Protein AF-A0A3N7H0Z8-F1 (afdb_monomer_lite)

Secondary structure (DSSP, 8-state):
-HHHHHHHHHHHHHTTTT---------HHHHHHHHHTTHHHHHH--SPPPTTSHHHHHHHHHHHHTTSHHHHHHHHHHHHHHHTT-

Organism: Populus trichocarpa (NCBI:txid3694)

Foldseek 3Di:
DVVVVVVVVVVVVVVVVPPDPPDPEDDLVLLVVLCVQVCCCVPPVDDDDDPPRSNNVSVVVLVVQCPDVRNVVVSVVSVVVVVVVD

Radius of gyration: 22.43 Å; chains: 1; bounding box: 60×24×54 Å

Sequence (86 aa):
MEVQKIMTGVLLLLLLSWAVAVAADVDCTTLAGFLTACSTFITYGTPDPLPGSPCCDSMMSLNVIAESGNNRRSICQCLMGLIKH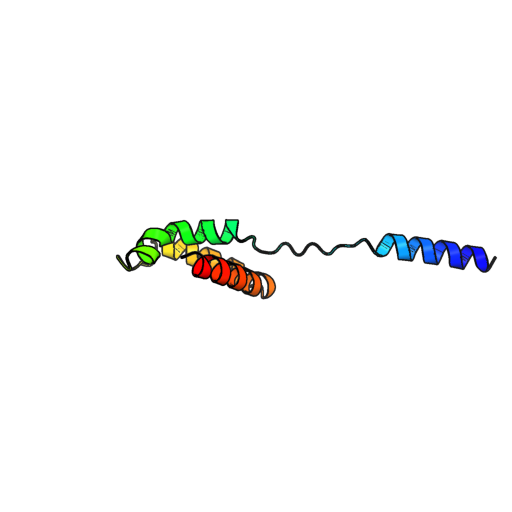L

InterPro domains:
  IPR000528 Plant non-specific lipid-transfer protein/Par allergen [PTHR33076] (10-81)
  IPR036312 Bifunctional inhibitor/plant lipid transfer protein/seed storage helical domain superfamily [G3DSA:1.10.110.10] (25-86)
  IPR036312 Bifunctional inhibitor/plant lipid transfer protein/seed storage helical domain superfamily [SSF47699] (26-84)

Structure (mmCIF, N/CA/C/O backbone):
data_AF-A0A3N7H0Z8-F1
#
_entry.id   AF-A0A3N7H0Z8-F1
#
loop_
_atom_site.group_PDB
_atom_site.id
_atom_site.type_symbol
_atom_site.label_atom_id
_atom_site.label_alt_id
_atom_site.label_comp_id
_atom_site.label_asym_id
_atom_site.label_entity_id
_atom_site.label_seq_id
_atom_site.pdbx_PDB_ins_code
_atom_site.Cartn_x
_atom_site.Cartn_y
_atom_site.Cartn_z
_atom_site.occupancy
_atom_site.B_iso_or_equiv
_atom_site.auth_seq_id
_atom_site.auth_comp_id
_atom_site.auth_asym_id
_atom_site.auth_atom_id
_atom_site.pdbx_PDB_model_num
ATOM 1 N N . MET A 1 1 ? 43.882 -11.917 -39.338 1.00 52.94 1 MET A N 1
ATOM 2 C CA . MET A 1 1 ? 43.888 -11.065 -38.124 1.00 52.94 1 MET A CA 1
ATOM 3 C C . MET A 1 1 ? 42.562 -10.334 -37.915 1.00 52.94 1 MET A C 1
ATOM 5 O O . MET A 1 1 ? 42.117 -10.245 -36.781 1.00 52.94 1 MET A O 1
ATOM 9 N N . GLU A 1 2 ? 41.901 -9.883 -38.985 1.00 60.56 2 GLU A N 1
ATOM 10 C CA . GLU A 1 2 ? 40.611 -9.166 -38.927 1.00 60.56 2 GLU A CA 1
ATOM 11 C C . GLU A 1 2 ? 39.447 -10.022 -38.390 1.00 60.56 2 GLU A C 1
ATOM 13 O O . GLU A 1 2 ? 38.705 -9.590 -37.515 1.00 60.56 2 GLU A O 1
ATOM 18 N N . VAL A 1 3 ? 39.343 -11.283 -38.829 1.00 64.62 3 VAL A N 1
ATOM 19 C CA . VAL A 1 3 ? 38.251 -12.199 -38.432 1.00 64.62 3 VAL A CA 1
ATOM 20 C C . VAL A 1 3 ? 38.286 -12.545 -36.936 1.00 64.62 3 VAL A C 1
ATOM 22 O O . VAL A 1 3 ? 37.237 -12.678 -36.310 1.00 64.62 3 VAL A O 1
ATOM 25 N N . GLN A 1 4 ? 39.480 -12.622 -36.330 1.00 63.19 4 GLN A N 1
ATOM 26 C CA . GLN A 1 4 ? 39.597 -12.859 -34.887 1.00 63.19 4 GLN A CA 1
ATOM 27 C C . GLN A 1 4 ? 39.064 -11.683 -34.071 1.00 63.19 4 GLN A C 1
ATOM 29 O O . GLN A 1 4 ? 38.356 -11.922 -33.104 1.00 63.19 4 GLN A O 1
ATOM 34 N N . LYS A 1 5 ? 39.335 -10.434 -34.475 1.00 65.44 5 LYS A N 1
ATOM 35 C CA . LYS A 1 5 ? 38.826 -9.239 -33.779 1.00 65.44 5 LYS A CA 1
ATOM 36 C C . LYS A 1 5 ? 37.296 -9.175 -33.798 1.00 65.44 5 LYS A C 1
ATOM 38 O O . LYS A 1 5 ? 36.688 -8.821 -32.792 1.00 65.44 5 LYS A O 1
ATOM 43 N N . ILE A 1 6 ? 36.685 -9.560 -34.922 1.00 73.62 6 ILE A N 1
ATOM 44 C CA . ILE A 1 6 ? 35.224 -9.586 -35.085 1.00 73.62 6 ILE A CA 1
ATOM 45 C C . ILE A 1 6 ? 34.603 -10.646 -34.168 1.00 73.62 6 ILE A C 1
ATOM 47 O O . ILE A 1 6 ? 33.642 -10.359 -33.460 1.00 73.62 6 ILE A O 1
ATOM 51 N N . MET A 1 7 ? 35.185 -11.847 -34.122 1.00 72.44 7 MET A N 1
ATOM 52 C CA . MET A 1 7 ? 34.680 -12.949 -33.300 1.00 72.44 7 MET A CA 1
ATOM 53 C C . MET A 1 7 ? 34.717 -12.629 -31.799 1.00 72.44 7 MET A C 1
ATOM 55 O O . MET A 1 7 ? 33.747 -12.906 -31.095 1.00 72.44 7 MET A O 1
ATOM 59 N N . THR A 1 8 ? 35.782 -11.984 -31.308 1.00 77.38 8 THR A N 1
ATOM 60 C CA . THR A 1 8 ? 35.855 -11.552 -29.902 1.00 77.38 8 THR A CA 1
ATOM 61 C C . THR A 1 8 ? 34.834 -10.459 -29.586 1.00 77.38 8 THR A C 1
ATOM 63 O O . THR A 1 8 ? 34.247 -10.468 -28.507 1.00 77.38 8 THR A O 1
ATOM 66 N N . GLY A 1 9 ? 34.588 -9.538 -30.526 1.00 78.62 9 GLY A N 1
ATOM 67 C CA . GLY A 1 9 ? 33.590 -8.476 -30.371 1.00 78.62 9 GLY A CA 1
ATOM 68 C C . GLY A 1 9 ? 32.156 -9.005 -30.310 1.00 78.62 9 GLY A C 1
ATOM 69 O O . GLY A 1 9 ? 31.385 -8.596 -29.444 1.00 78.62 9 GLY A O 1
ATOM 70 N N . VAL A 1 10 ? 31.811 -9.964 -31.177 1.00 79.81 10 VAL A N 1
ATOM 71 C CA . VAL A 1 10 ? 30.489 -10.616 -31.186 1.00 79.81 10 VAL A CA 1
ATOM 72 C C . VAL A 1 10 ? 30.26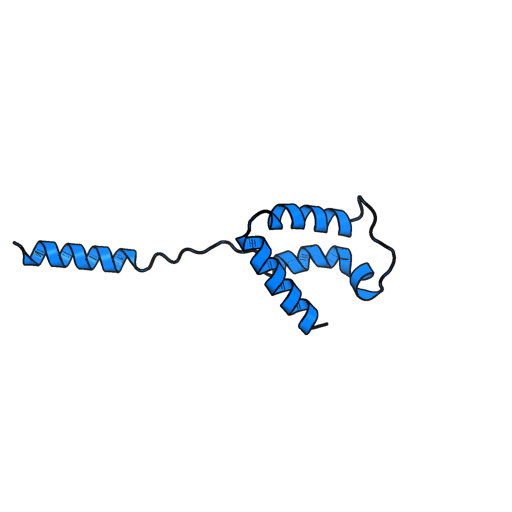3 -11.422 -29.906 1.00 79.81 10 VAL A C 1
ATOM 74 O O . VAL A 1 10 ? 29.182 -11.352 -29.324 1.00 79.81 10 VAL A O 1
ATOM 77 N N . LEU A 1 11 ? 31.289 -12.130 -29.422 1.00 77.38 11 LEU A N 1
ATOM 78 C CA . LEU A 1 11 ? 31.210 -12.872 -28.165 1.00 77.38 11 LEU A CA 1
ATOM 79 C C . LEU A 1 11 ? 30.990 -11.937 -26.965 1.00 77.38 11 LEU A C 1
ATOM 81 O O . LEU A 1 11 ? 30.152 -12.232 -26.119 1.00 77.38 11 LEU A O 1
ATOM 85 N N . LEU A 1 12 ? 31.668 -10.783 -26.915 1.00 75.62 12 LEU A N 1
ATOM 86 C CA . LEU A 1 12 ? 31.435 -9.781 -25.868 1.00 75.62 12 LEU A CA 1
ATOM 87 C C . LEU A 1 12 ? 30.016 -9.196 -25.919 1.00 75.62 12 LEU A C 1
ATOM 89 O O . LEU A 1 12 ? 29.392 -9.029 -24.876 1.00 75.62 12 LEU A O 1
ATOM 93 N N . LEU A 1 13 ? 29.494 -8.905 -27.114 1.00 74.19 13 LEU A N 1
ATOM 94 C CA . LEU A 1 13 ? 28.139 -8.366 -27.298 1.00 74.19 13 LEU A CA 1
ATOM 95 C C . LEU A 1 13 ? 27.052 -9.356 -26.855 1.00 74.19 13 LEU A C 1
ATOM 97 O O . LEU A 1 13 ? 26.079 -8.949 -26.216 1.00 74.19 13 LEU A O 1
ATOM 101 N N . LEU A 1 14 ? 27.239 -10.649 -27.136 1.00 74.56 14 LEU A N 1
ATOM 102 C CA . LEU A 1 14 ? 26.358 -11.730 -26.673 1.00 74.56 14 LEU A CA 1
ATOM 103 C C . LEU A 1 14 ? 26.413 -11.908 -25.146 1.00 74.56 14 LEU A C 1
ATOM 105 O O . LEU A 1 14 ? 25.395 -12.165 -24.509 1.00 74.56 14 LEU A O 1
ATOM 109 N N . LEU A 1 15 ? 27.586 -11.708 -24.541 1.00 71.62 15 LEU A N 1
ATOM 110 C CA . LEU A 1 15 ? 27.774 -11.730 -23.087 1.00 71.62 15 LEU A CA 1
ATOM 111 C C . LEU A 1 15 ? 27.265 -10.465 -22.380 1.00 71.62 15 LEU A C 1
ATOM 113 O O . LEU A 1 15 ? 27.258 -10.426 -21.159 1.00 71.62 15 LEU A O 1
ATOM 117 N N . LEU A 1 16 ? 26.860 -9.417 -23.093 1.00 68.81 16 LEU A N 1
ATOM 118 C CA . LEU A 1 16 ? 26.278 -8.204 -22.499 1.00 68.81 16 LEU A CA 1
ATOM 119 C C . LEU A 1 16 ? 24.747 -8.173 -22.632 1.00 68.81 16 LEU A C 1
ATOM 121 O O . LEU A 1 16 ? 24.090 -7.373 -21.971 1.00 68.81 16 LEU A O 1
ATOM 125 N N . SER A 1 17 ? 24.159 -9.064 -23.439 1.00 66.81 17 SER A N 1
ATOM 126 C CA . SER A 1 17 ? 22.721 -9.058 -23.757 1.00 66.81 17 SER A CA 1
ATOM 127 C C . SER A 1 17 ? 21.832 -9.638 -22.650 1.00 66.81 17 SER A C 1
ATOM 129 O O . SER A 1 17 ? 20.630 -9.398 -22.636 1.00 66.81 17 SER A O 1
ATOM 131 N N . TRP A 1 18 ? 22.407 -10.387 -21.710 1.00 59.06 18 TRP A N 1
ATOM 132 C CA . TRP A 1 18 ? 21.713 -10.973 -20.555 1.00 59.06 18 TRP A CA 1
ATOM 133 C C . TRP A 1 18 ? 21.592 -10.044 -19.337 1.00 59.06 18 TRP A C 1
ATOM 135 O O . TRP A 1 18 ? 21.119 -10.483 -18.290 1.00 59.06 18 TRP A O 1
ATOM 145 N N . ALA A 1 19 ? 22.023 -8.781 -19.440 1.00 57.09 19 ALA A N 1
ATOM 146 C CA . ALA A 1 19 ? 21.891 -7.813 -18.357 1.00 57.09 19 ALA A CA 1
ATOM 147 C C . ALA A 1 19 ? 20.414 -7.417 -18.185 1.00 57.09 19 ALA A C 1
ATOM 149 O O . ALA A 1 19 ? 19.958 -6.377 -18.656 1.00 57.09 19 ALA A O 1
ATOM 150 N N . VAL A 1 20 ? 19.648 -8.283 -17.524 1.00 59.38 20 VAL A N 1
ATOM 151 C CA . VAL A 1 20 ? 18.292 -7.980 -17.082 1.00 59.38 20 VAL A CA 1
ATOM 152 C C . VAL A 1 20 ? 18.424 -6.981 -15.940 1.00 59.38 20 VAL A C 1
ATOM 154 O O . VAL A 1 20 ? 18.846 -7.329 -14.837 1.00 59.38 20 VAL A O 1
ATOM 157 N N . ALA A 1 21 ? 18.092 -5.721 -16.209 1.00 53.78 21 ALA A N 1
ATOM 158 C CA . ALA A 1 21 ? 17.910 -4.732 -15.162 1.00 53.78 21 ALA A CA 1
ATOM 159 C C . ALA A 1 21 ? 16.688 -5.146 -14.332 1.00 53.78 21 ALA A C 1
ATOM 161 O O . ALA A 1 21 ? 15.546 -4.889 -14.713 1.00 53.78 21 ALA A O 1
ATOM 162 N N . VAL A 1 22 ? 16.923 -5.832 -13.213 1.00 52.12 22 VAL A N 1
ATOM 163 C CA . VAL A 1 22 ? 15.882 -6.085 -12.218 1.00 52.12 22 VAL A CA 1
ATOM 164 C C . VAL A 1 22 ? 15.643 -4.761 -11.504 1.00 52.12 22 VAL A C 1
ATOM 166 O O . VAL A 1 22 ? 16.377 -4.390 -10.590 1.00 52.12 22 VAL A O 1
ATOM 169 N N . ALA A 1 23 ? 14.647 -4.005 -11.961 1.00 55.69 23 ALA A N 1
ATOM 170 C CA . ALA A 1 23 ? 14.097 -2.935 -11.149 1.00 55.69 23 ALA A CA 1
ATOM 171 C C . ALA A 1 23 ? 13.482 -3.597 -9.909 1.00 55.69 23 ALA A C 1
ATOM 173 O O . ALA A 1 23 ? 12.567 -4.410 -10.036 1.00 55.69 23 ALA A O 1
ATOM 174 N N . ALA A 1 24 ? 14.033 -3.304 -8.730 1.00 56.03 24 ALA A N 1
ATOM 175 C CA . ALA A 1 24 ? 13.435 -3.684 -7.457 1.00 56.03 24 ALA A CA 1
ATOM 176 C C . ALA A 1 24 ? 12.175 -2.837 -7.273 1.00 56.03 24 ALA A C 1
ATOM 178 O O . ALA A 1 24 ? 12.210 -1.742 -6.717 1.00 56.03 24 ALA A O 1
ATOM 179 N N . ASP A 1 25 ? 11.097 -3.312 -7.872 1.00 64.19 25 ASP A N 1
ATOM 180 C CA . ASP A 1 25 ? 9.796 -2.695 -7.793 1.00 64.19 25 ASP A CA 1
ATOM 181 C C . ASP A 1 25 ? 9.080 -3.145 -6.503 1.00 64.19 25 ASP A C 1
ATOM 183 O O . ASP A 1 25 ? 9.396 -4.194 -5.934 1.00 64.19 25 ASP A O 1
ATOM 187 N N . VAL A 1 26 ? 8.151 -2.332 -6.002 1.00 76.31 26 VAL A N 1
ATOM 188 C CA . VAL A 1 26 ? 7.348 -2.676 -4.827 1.00 76.31 26 VAL A CA 1
ATOM 189 C C . VAL A 1 26 ? 6.399 -3.802 -5.211 1.00 76.31 26 VAL A C 1
ATOM 191 O O . VAL A 1 26 ? 5.430 -3.596 -5.940 1.00 76.31 26 VAL A O 1
ATOM 194 N N . ASP A 1 27 ? 6.646 -4.994 -4.674 1.00 83.81 27 ASP A N 1
ATOM 195 C CA . ASP A 1 27 ? 5.736 -6.117 -4.866 1.00 83.81 27 ASP A CA 1
ATOM 196 C C . ASP A 1 27 ? 4.394 -5.876 -4.148 1.00 83.81 27 ASP A C 1
ATOM 198 O O . ASP A 1 27 ? 4.335 -5.317 -3.045 1.00 83.81 27 ASP A O 1
ATOM 202 N N . CYS A 1 28 ? 3.295 -6.327 -4.757 1.00 87.50 28 CYS A N 1
ATOM 203 C CA . CYS A 1 28 ? 1.944 -6.111 -4.242 1.00 87.50 28 CYS A CA 1
ATOM 204 C C . CYS A 1 28 ? 1.709 -6.723 -2.851 1.00 87.50 28 CYS A C 1
ATOM 206 O O . CYS A 1 28 ? 0.836 -6.247 -2.124 1.00 87.50 28 CYS A O 1
ATOM 208 N N . THR A 1 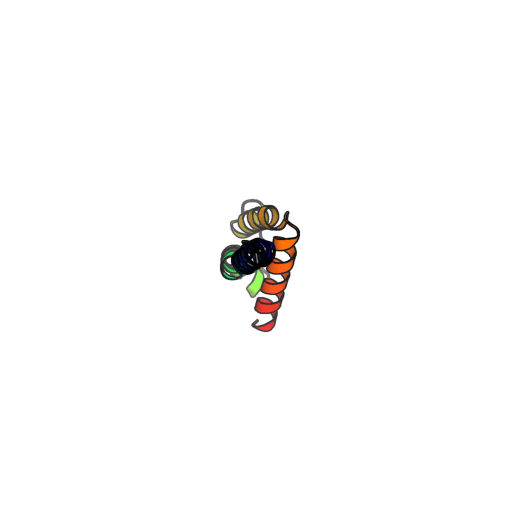29 ? 2.493 -7.727 -2.444 1.00 86.94 29 THR A N 1
ATOM 209 C CA . THR A 1 29 ? 2.473 -8.268 -1.074 1.00 86.94 29 THR A CA 1
ATOM 210 C C . THR A 1 29 ? 2.908 -7.231 -0.040 1.00 86.94 29 THR A C 1
ATOM 212 O O . THR A 1 29 ? 2.304 -7.132 1.027 1.00 86.94 29 THR A O 1
ATOM 215 N N . THR A 1 30 ? 3.897 -6.401 -0.379 1.00 88.56 30 THR A N 1
ATOM 216 C CA . THR A 1 30 ? 4.372 -5.313 0.482 1.00 88.56 30 THR A CA 1
ATOM 217 C C . THR A 1 30 ? 3.280 -4.261 0.645 1.00 88.56 30 THR A C 1
ATOM 219 O O . THR A 1 30 ? 2.960 -3.872 1.767 1.00 88.56 30 THR A O 1
ATOM 222 N N . LEU A 1 31 ? 2.636 -3.858 -0.458 1.00 91.12 31 LEU A N 1
ATOM 223 C CA . LEU A 1 31 ? 1.493 -2.943 -0.415 1.00 91.12 31 LEU A CA 1
ATOM 224 C C . LEU A 1 31 ? 0.333 -3.507 0.421 1.00 91.12 31 LEU A C 1
ATOM 226 O O . LEU A 1 31 ? -0.240 -2.789 1.238 1.00 91.12 31 LEU A O 1
ATOM 230 N N . ALA A 1 32 ? -0.008 -4.785 0.238 1.00 89.56 32 ALA A N 1
ATOM 231 C CA . ALA A 1 32 ? -1.062 -5.439 1.008 1.00 89.56 32 ALA A CA 1
ATOM 232 C C . ALA A 1 32 ? -0.747 -5.432 2.514 1.00 89.56 32 ALA A C 1
ATOM 234 O O . ALA A 1 32 ? -1.637 -5.169 3.325 1.00 89.56 32 ALA A O 1
ATOM 235 N N . GLY A 1 33 ? 0.522 -5.626 2.886 1.00 90.38 33 GLY A N 1
ATOM 236 C CA . GLY A 1 33 ? 0.992 -5.487 4.265 1.00 90.38 33 GLY A CA 1
ATOM 237 C C . GLY A 1 33 ? 0.665 -4.114 4.860 1.00 90.38 33 GLY A C 1
ATOM 238 O O . GLY A 1 33 ? 0.077 -4.044 5.938 1.00 90.38 33 GLY A O 1
ATOM 239 N N . PHE A 1 34 ? 0.940 -3.030 4.127 1.00 92.75 34 PHE A N 1
ATOM 240 C CA . PHE A 1 34 ? 0.587 -1.671 4.562 1.00 92.75 34 PHE A CA 1
ATOM 241 C C . PHE A 1 34 ? -0.928 -1.465 4.695 1.00 92.75 34 PHE A C 1
ATOM 243 O O . PHE A 1 34 ? -1.394 -0.884 5.674 1.00 92.75 34 PHE A O 1
ATOM 250 N N . LEU A 1 35 ? -1.713 -1.976 3.743 1.00 92.94 35 LEU A N 1
ATOM 251 C CA . LEU A 1 35 ? -3.172 -1.823 3.744 1.00 92.94 35 LEU A CA 1
ATOM 252 C C . LEU A 1 35 ? -3.870 -2.658 4.824 1.00 92.94 35 LEU A C 1
ATOM 254 O O . LEU A 1 35 ? -4.976 -2.313 5.242 1.00 92.94 35 LEU A O 1
ATOM 258 N N . THR A 1 36 ? -3.232 -3.721 5.320 1.00 93.44 36 THR A N 1
ATOM 259 C CA . THR A 1 36 ? -3.799 -4.593 6.363 1.00 93.44 36 THR A CA 1
ATOM 260 C C . THR A 1 36 ? -4.123 -3.801 7.634 1.00 93.44 36 THR A C 1
ATOM 262 O O . THR A 1 36 ? -5.176 -4.012 8.242 1.00 93.44 36 THR A O 1
ATOM 265 N N . ALA A 1 37 ? -3.284 -2.819 7.983 1.00 95.12 37 ALA A N 1
ATOM 266 C CA . ALA A 1 37 ? -3.503 -1.921 9.118 1.00 95.12 37 ALA A CA 1
ATOM 267 C C . ALA A 1 37 ? -4.747 -1.023 8.962 1.00 95.12 37 ALA A C 1
ATOM 269 O O . ALA A 1 37 ? -5.272 -0.522 9.954 1.00 95.12 37 ALA A O 1
ATOM 270 N N . CYS A 1 38 ? -5.234 -0.838 7.734 1.00 95.12 38 CYS A N 1
ATOM 271 C CA . CYS A 1 38 ? -6.399 -0.024 7.398 1.00 95.12 38 CYS A CA 1
ATOM 272 C C . CYS A 1 38 ? -7.661 -0.855 7.113 1.00 95.12 38 CYS A C 1
ATOM 274 O O . CYS A 1 38 ? -8.710 -0.279 6.833 1.00 95.12 38 CYS A O 1
ATOM 276 N N . SER A 1 39 ? -7.583 -2.190 7.175 1.00 93.50 39 SER A N 1
ATOM 277 C CA . SER A 1 39 ? -8.649 -3.109 6.742 1.00 93.50 39 SER A CA 1
ATOM 278 C C . SER A 1 39 ? -10.018 -2.809 7.357 1.00 93.50 39 SER A C 1
ATOM 280 O O . SER A 1 39 ? -11.011 -2.795 6.633 1.00 93.50 39 SER A O 1
ATOM 282 N N . THR A 1 40 ? -10.086 -2.498 8.655 1.00 93.50 40 THR A N 1
ATOM 283 C CA . THR A 1 40 ? -11.337 -2.124 9.335 1.00 93.50 40 THR A CA 1
ATOM 284 C C . THR A 1 40 ? -11.972 -0.884 8.710 1.00 93.50 40 THR A C 1
ATOM 286 O O . THR A 1 40 ? -13.146 -0.910 8.355 1.00 93.50 40 THR A O 1
ATOM 289 N N . PHE A 1 41 ? -11.191 0.181 8.516 1.00 94.56 41 PHE A N 1
ATOM 290 C CA . PHE A 1 41 ? -11.682 1.411 7.901 1.00 94.56 41 PHE A CA 1
ATOM 291 C C . PHE A 1 41 ? -12.073 1.193 6.435 1.00 94.56 41 PHE A C 1
ATOM 293 O O . PHE A 1 41 ? -13.129 1.640 6.009 1.00 94.56 41 PHE A O 1
ATOM 300 N N . ILE A 1 42 ? -11.272 0.445 5.675 1.00 92.25 42 ILE A N 1
ATOM 301 C CA . ILE A 1 42 ? -11.568 0.125 4.271 1.00 92.25 42 ILE A CA 1
ATOM 302 C C . ILE A 1 42 ? -12.868 -0.684 4.148 1.00 92.25 42 ILE A C 1
ATOM 304 O O . ILE A 1 42 ? -13.665 -0.432 3.251 1.00 92.25 42 ILE A O 1
ATOM 308 N N . THR A 1 43 ? -13.086 -1.647 5.046 1.00 92.19 43 THR A N 1
ATOM 309 C CA . THR A 1 43 ? -14.228 -2.573 4.977 1.00 92.19 43 THR A CA 1
ATOM 310 C C . THR A 1 43 ? -15.515 -1.938 5.491 1.00 92.19 43 THR A C 1
ATOM 312 O O . THR A 1 43 ? -16.574 -2.110 4.895 1.00 92.19 43 THR A O 1
ATOM 315 N N . TYR A 1 44 ? -15.442 -1.223 6.614 1.00 93.56 44 TYR A N 1
ATOM 316 C CA . TYR A 1 44 ? -16.621 -0.743 7.340 1.00 93.56 44 TYR A CA 1
ATOM 317 C C . TYR A 1 44 ? -16.803 0.778 7.273 1.00 93.56 44 TYR A C 1
ATOM 319 O O . TYR A 1 44 ? -17.795 1.299 7.779 1.00 93.56 44 TYR A O 1
ATOM 327 N N . GLY A 1 45 ? -15.845 1.510 6.701 1.00 92.50 45 GLY A N 1
ATOM 328 C CA . GLY A 1 45 ? -15.855 2.972 6.605 1.00 92.50 45 GLY A CA 1
ATOM 329 C C . GLY A 1 45 ? -15.631 3.705 7.930 1.00 92.50 45 GLY A C 1
ATOM 330 O O . GLY A 1 45 ? -15.608 4.928 7.940 1.00 92.50 45 GLY A O 1
ATOM 331 N N . THR A 1 46 ? -15.497 2.991 9.053 1.00 92.69 46 THR A N 1
ATOM 332 C CA . THR A 1 46 ? -15.364 3.572 10.397 1.00 92.69 46 THR A CA 1
ATOM 333 C C . THR A 1 46 ? -14.558 2.657 11.332 1.00 92.69 46 THR A C 1
ATOM 335 O O . THR A 1 46 ? -14.489 1.446 11.095 1.00 92.69 46 THR A O 1
ATOM 338 N N . PRO A 1 47 ? -13.975 3.198 12.420 1.00 92.56 47 PRO A N 1
ATOM 339 C CA . PRO A 1 47 ? -13.772 4.627 12.682 1.00 92.56 47 PRO A CA 1
ATOM 340 C C . PRO A 1 47 ? -12.732 5.231 11.727 1.00 92.56 47 PRO A C 1
ATOM 342 O O . PRO A 1 47 ? -11.891 4.509 11.191 1.00 92.56 47 PRO A O 1
ATOM 345 N N . ASP A 1 48 ? -12.782 6.549 11.533 1.00 94.00 48 ASP A N 1
ATOM 346 C CA . ASP A 1 48 ? -11.767 7.251 10.747 1.00 94.00 48 ASP A CA 1
ATOM 347 C C . ASP A 1 48 ? -10.375 7.083 11.384 1.00 94.00 48 ASP A C 1
ATOM 349 O O . ASP A 1 48 ? -10.221 7.277 12.598 1.00 94.00 48 ASP A O 1
ATOM 353 N N . PRO A 1 49 ? -9.343 6.732 10.599 1.00 93.69 49 PRO A N 1
ATOM 354 C CA . PRO A 1 49 ? -7.985 6.648 11.104 1.00 93.69 49 PRO A CA 1
ATOM 355 C C . PRO A 1 49 ? -7.470 8.050 11.453 1.00 93.69 49 PRO A C 1
ATOM 357 O O . PRO A 1 49 ? -7.529 8.982 10.652 1.00 93.69 49 PRO A O 1
ATOM 360 N N . LEU A 1 50 ? -6.948 8.191 12.670 1.00 95.81 50 LEU A N 1
ATOM 361 C CA . LEU A 1 50 ? -6.356 9.429 13.178 1.00 95.81 50 LEU A CA 1
ATOM 362 C C . LEU A 1 50 ? -4.820 9.377 13.085 1.00 95.81 50 LEU A C 1
ATOM 364 O O . LEU A 1 50 ? -4.249 8.280 13.051 1.00 95.81 50 LEU A O 1
ATOM 368 N N . PRO A 1 51 ? -4.124 10.530 13.088 1.00 94.88 51 PRO A N 1
ATOM 369 C CA . PRO A 1 51 ? -2.664 10.567 13.184 1.00 94.88 51 PRO A CA 1
ATOM 370 C C . PRO A 1 51 ? -2.148 9.764 14.389 1.00 94.88 51 PRO A C 1
ATOM 372 O O . PRO A 1 51 ? -2.697 9.877 15.485 1.00 94.88 51 PRO A O 1
ATOM 375 N N . GLY A 1 52 ? -1.110 8.946 14.184 1.00 92.56 52 GLY A N 1
ATOM 376 C CA . GLY A 1 52 ? -0.578 8.022 15.196 1.00 92.56 52 GLY A CA 1
ATOM 377 C C . GLY A 1 52 ? -1.350 6.704 15.332 1.00 92.56 52 GLY A C 1
ATOM 378 O O . GLY A 1 52 ? -1.015 5.875 16.176 1.00 92.56 52 GLY A O 1
ATOM 379 N N . SER A 1 53 ? -2.405 6.492 14.536 1.00 95.12 53 SER A N 1
ATOM 380 C CA . SER A 1 53 ? -3.019 5.171 14.401 1.00 95.12 5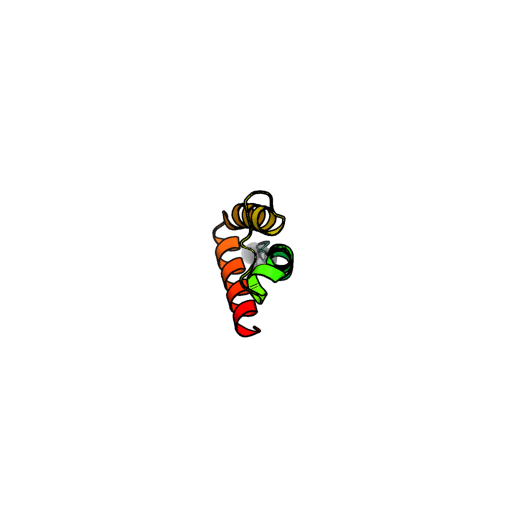3 SER A CA 1
ATOM 381 C C . SER A 1 53 ? -2.165 4.263 13.505 1.00 95.12 53 SER A C 1
ATOM 383 O O . SER A 1 53 ? -1.538 4.751 12.560 1.00 95.12 53 SER A O 1
ATOM 385 N N . PRO A 1 54 ? -2.217 2.931 13.699 1.00 95.62 54 PRO A N 1
ATOM 386 C CA . PRO A 1 54 ? -1.463 1.991 12.869 1.00 95.62 54 PRO A CA 1
ATOM 387 C C . PRO A 1 54 ? -1.722 2.142 11.363 1.00 95.62 54 PRO A C 1
ATOM 389 O O . PRO A 1 54 ? -0.801 1.983 10.563 1.00 95.62 54 PRO A O 1
ATOM 392 N N . CYS A 1 55 ? -2.957 2.475 10.968 1.00 95.88 55 CYS A N 1
ATOM 393 C CA . CYS A 1 55 ? -3.299 2.732 9.569 1.00 95.88 55 CYS A CA 1
ATOM 394 C C . CYS A 1 55 ? -2.584 3.981 9.034 1.00 95.88 55 CYS A C 1
ATOM 396 O O . CYS A 1 55 ? -1.901 3.901 8.015 1.00 95.88 55 CYS A O 1
ATOM 398 N N . CYS A 1 56 ? -2.684 5.124 9.723 1.00 96.38 56 CYS A N 1
ATOM 399 C CA . CYS A 1 56 ? -2.021 6.353 9.279 1.00 96.38 56 CYS A CA 1
ATOM 400 C C . CYS A 1 56 ? -0.495 6.215 9.246 1.00 96.38 56 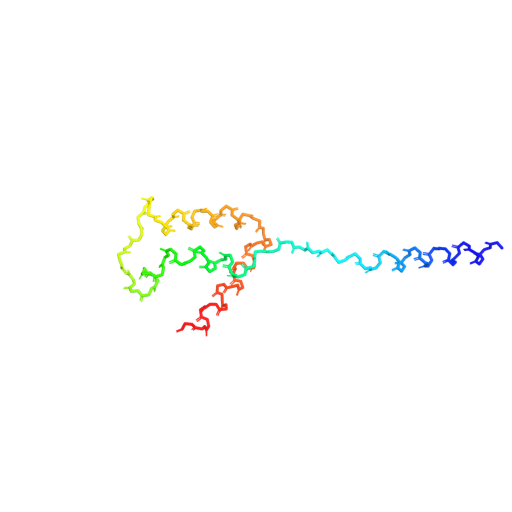CYS A C 1
ATOM 402 O O . CYS A 1 56 ? 0.120 6.648 8.275 1.00 96.38 56 CYS A O 1
ATOM 404 N N . ASP A 1 57 ? 0.110 5.572 10.244 1.00 96.69 57 ASP A N 1
ATOM 405 C CA . ASP A 1 57 ? 1.565 5.380 10.301 1.00 96.69 57 ASP A CA 1
ATOM 406 C C . ASP A 1 57 ? 2.060 4.454 9.176 1.00 96.69 57 ASP A C 1
ATOM 408 O O . ASP A 1 57 ? 3.102 4.696 8.553 1.00 96.69 57 ASP A O 1
ATOM 412 N N . SER A 1 58 ? 1.266 3.430 8.846 1.00 95.44 58 SER A N 1
ATOM 413 C CA . SER A 1 58 ? 1.522 2.547 7.704 1.00 95.44 58 SER A CA 1
ATOM 414 C C . SER A 1 58 ? 1.422 3.305 6.380 1.00 95.44 58 SER A C 1
ATOM 416 O O . SER A 1 58 ? 2.305 3.185 5.533 1.00 95.44 58 SER A O 1
ATOM 418 N N . MET A 1 59 ? 0.395 4.140 6.205 1.00 94.81 59 MET A N 1
ATOM 419 C CA . MET A 1 59 ? 0.225 4.940 4.988 1.00 94.81 59 MET A CA 1
ATOM 420 C C . MET A 1 59 ? 1.292 6.032 4.845 1.00 94.81 59 MET A C 1
ATOM 422 O O . MET A 1 59 ? 1.740 6.302 3.731 1.00 94.81 59 MET A O 1
ATOM 426 N N . MET A 1 60 ? 1.758 6.616 5.952 1.00 94.88 60 MET A N 1
ATOM 427 C CA . MET A 1 60 ? 2.888 7.549 5.962 1.00 94.88 60 MET A CA 1
ATOM 428 C C . MET A 1 60 ? 4.174 6.851 5.501 1.00 94.88 60 MET A C 1
ATOM 430 O O . MET A 1 60 ? 4.910 7.379 4.668 1.00 94.88 60 MET A O 1
ATOM 434 N N . SER A 1 61 ? 4.408 5.631 5.986 1.00 92.94 61 SER A N 1
ATOM 435 C CA . SER A 1 61 ? 5.546 4.804 5.571 1.00 92.94 61 SER A CA 1
ATOM 436 C C . SER A 1 61 ? 5.459 4.418 4.090 1.00 92.94 61 SER A C 1
ATOM 438 O O . SER A 1 61 ? 6.445 4.520 3.360 1.00 92.94 61 SER A O 1
ATOM 440 N N . LEU A 1 62 ? 4.265 4.054 3.611 1.00 92.50 62 LEU A N 1
ATOM 441 C CA . LEU A 1 62 ? 4.019 3.779 2.196 1.00 92.50 62 LEU A CA 1
ATOM 442 C C . LEU A 1 62 ? 4.268 5.017 1.319 1.00 92.50 62 LEU A C 1
ATOM 444 O O . LEU A 1 62 ? 4.798 4.886 0.218 1.00 92.50 62 LEU A O 1
ATOM 448 N N . ASN A 1 63 ? 3.931 6.217 1.801 1.00 91.62 63 ASN A N 1
ATOM 449 C CA . ASN A 1 63 ? 4.170 7.463 1.073 1.00 91.62 63 ASN A CA 1
ATOM 450 C C . ASN A 1 63 ? 5.667 7.728 0.838 1.00 91.62 63 ASN A C 1
ATOM 452 O O . ASN A 1 63 ? 6.037 8.153 -0.252 1.00 91.62 63 ASN A O 1
ATOM 456 N N . VAL A 1 64 ? 6.528 7.413 1.812 1.00 91.31 64 VAL A N 1
ATOM 457 C CA . VAL A 1 64 ? 7.993 7.494 1.644 1.00 91.31 64 VAL A CA 1
ATOM 458 C C . VAL A 1 64 ? 8.469 6.537 0.546 1.00 91.31 64 VAL A C 1
ATOM 460 O O . VAL A 1 64 ? 9.296 6.891 -0.288 1.00 91.31 64 VAL A O 1
ATOM 463 N N . ILE A 1 65 ? 7.906 5.329 0.483 1.00 87.56 65 ILE A N 1
ATOM 464 C CA . ILE A 1 65 ? 8.247 4.344 -0.557 1.00 87.56 65 ILE A CA 1
ATOM 465 C C . ILE A 1 65 ? 7.758 4.803 -1.940 1.00 87.56 65 ILE A C 1
ATOM 467 O O . ILE A 1 65 ? 8.436 4.589 -2.950 1.00 87.56 65 ILE A O 1
ATOM 471 N N . ALA A 1 66 ? 6.591 5.446 -1.992 1.00 88.12 66 ALA A N 1
ATOM 472 C CA . ALA A 1 66 ? 5.967 5.948 -3.211 1.00 88.12 66 ALA A CA 1
ATOM 473 C C . ALA A 1 66 ? 6.644 7.202 -3.797 1.00 88.12 66 ALA A C 1
ATOM 475 O O . ALA A 1 66 ? 6.248 7.645 -4.875 1.00 88.12 66 ALA A O 1
ATOM 476 N N . GLU A 1 67 ? 7.650 7.773 -3.126 1.00 85.88 67 GLU A N 1
ATOM 477 C CA . GLU A 1 67 ? 8.375 8.959 -3.600 1.00 85.88 67 GLU A CA 1
ATOM 478 C C . GLU A 1 67 ? 9.126 8.692 -4.917 1.00 85.88 67 GLU A C 1
ATOM 480 O O . GLU A 1 67 ? 9.266 9.581 -5.760 1.00 85.88 67 GLU A O 1
ATOM 485 N N . SER A 1 68 ? 9.536 7.441 -5.161 1.00 80.56 68 SER A N 1
ATOM 486 C CA . SER A 1 68 ? 10.099 7.053 -6.455 1.00 80.56 68 SER A CA 1
ATOM 487 C C . SER A 1 68 ? 8.997 6.843 -7.509 1.00 80.56 68 SER A C 1
ATOM 489 O O . SER A 1 68 ? 7.986 6.174 -7.275 1.00 80.56 68 SER A O 1
ATOM 491 N N . GLY A 1 69 ? 9.195 7.392 -8.714 1.00 78.00 69 GLY A N 1
ATOM 492 C CA . GLY A 1 69 ? 8.203 7.318 -9.796 1.00 78.00 69 GLY A CA 1
ATOM 493 C C . GLY A 1 69 ? 7.864 5.888 -10.240 1.00 78.00 69 GLY A C 1
ATOM 494 O O . GLY A 1 69 ? 6.707 5.608 -10.562 1.00 78.00 69 GLY A O 1
ATOM 495 N N . ASN A 1 70 ? 8.843 4.977 -10.202 1.00 81.62 70 ASN A N 1
ATOM 496 C CA . ASN A 1 70 ? 8.636 3.561 -10.513 1.00 81.62 70 ASN A CA 1
ATOM 497 C C . ASN A 1 70 ? 7.760 2.892 -9.444 1.00 81.62 70 ASN A C 1
ATOM 499 O O . ASN A 1 70 ? 6.727 2.319 -9.783 1.00 81.62 70 ASN A O 1
ATOM 503 N N . ASN A 1 71 ? 8.080 3.091 -8.159 1.00 84.75 71 ASN A N 1
ATOM 504 C CA . ASN A 1 71 ? 7.297 2.535 -7.051 1.00 84.75 71 ASN A CA 1
ATOM 505 C C . ASN A 1 71 ? 5.855 3.039 -7.076 1.00 84.75 71 ASN A C 1
ATOM 507 O O . ASN A 1 71 ? 4.920 2.271 -6.867 1.00 84.75 71 ASN A O 1
ATOM 511 N N . ARG A 1 72 ? 5.645 4.325 -7.382 1.00 89.12 72 ARG A N 1
ATOM 512 C CA . ARG A 1 72 ? 4.299 4.902 -7.469 1.00 89.12 72 ARG A CA 1
ATOM 513 C C . ARG A 1 72 ? 3.451 4.238 -8.553 1.00 89.12 72 ARG A C 1
ATOM 515 O O . ARG A 1 72 ? 2.266 3.977 -8.330 1.00 89.12 72 ARG A O 1
ATOM 522 N N . ARG A 1 73 ? 4.039 3.970 -9.726 1.00 90.31 73 ARG A N 1
ATOM 523 C CA . ARG A 1 73 ? 3.339 3.299 -10.833 1.00 90.31 73 ARG A CA 1
ATOM 524 C C . ARG A 1 73 ? 2.886 1.905 -10.420 1.00 90.31 73 ARG A C 1
ATOM 526 O O . ARG A 1 73 ? 1.753 1.526 -10.708 1.00 90.31 73 ARG A O 1
ATOM 533 N N . SER A 1 74 ? 3.732 1.183 -9.716 1.00 90.12 74 SER A N 1
ATOM 534 C CA . SER A 1 74 ? 3.467 -0.207 -9.378 1.00 90.12 74 SER A CA 1
ATOM 535 C C . SER A 1 74 ? 2.560 -0.365 -8.169 1.00 90.12 74 SER A C 1
ATOM 537 O O . SER A 1 74 ? 1.634 -1.168 -8.217 1.00 90.12 74 SER A O 1
ATOM 539 N N . ILE A 1 75 ? 2.680 0.510 -7.164 1.00 91.38 75 ILE A N 1
ATOM 540 C CA . ILE A 1 75 ? 1.673 0.655 -6.103 1.00 91.38 75 ILE A CA 1
ATOM 541 C C . ILE A 1 75 ? 0.287 0.881 -6.721 1.00 91.38 75 ILE A C 1
ATOM 543 O O . ILE A 1 75 ? -0.675 0.217 -6.340 1.00 91.38 75 ILE A O 1
ATOM 547 N N . CYS A 1 76 ? 0.174 1.768 -7.717 1.00 91.31 76 CYS A N 1
ATOM 548 C CA . CYS A 1 76 ? -1.090 2.011 -8.416 1.00 91.31 76 CYS A CA 1
ATOM 549 C C . CYS A 1 76 ? -1.617 0.750 -9.125 1.00 91.31 76 CYS A C 1
ATOM 551 O O . CYS A 1 76 ? -2.796 0.418 -9.001 1.00 91.31 76 CYS A O 1
ATOM 553 N N . GLN A 1 77 ? -0.751 0.006 -9.819 1.00 91.62 77 GLN A N 1
ATOM 554 C CA . GLN A 1 77 ? -1.130 -1.256 -10.466 1.00 91.62 77 GLN A CA 1
ATOM 555 C C . GLN A 1 77 ? -1.619 -2.300 -9.454 1.00 91.62 77 GLN A C 1
ATOM 557 O O . GLN A 1 77 ? -2.641 -2.947 -9.690 1.00 91.62 77 GLN A O 1
ATOM 562 N N . CYS A 1 78 ? -0.950 -2.415 -8.308 1.00 90.56 78 CYS A N 1
ATOM 563 C CA . CYS A 1 78 ? -1.363 -3.298 -7.226 1.00 90.56 78 CYS A CA 1
ATOM 564 C C . CYS A 1 78 ? -2.720 -2.884 -6.628 1.00 90.56 78 CYS A C 1
ATOM 566 O O . CYS A 1 78 ? -3.584 -3.739 -6.444 1.00 90.56 78 CYS A O 1
ATOM 568 N N . LEU A 1 79 ? -2.957 -1.584 -6.397 1.00 90.19 79 LEU A N 1
ATOM 569 C CA . LEU A 1 79 ? -4.257 -1.072 -5.934 1.00 90.19 79 LEU A CA 1
ATOM 570 C C . LEU A 1 79 ? -5.385 -1.395 -6.920 1.00 90.19 79 LEU A C 1
ATOM 572 O O . LEU A 1 79 ? -6.447 -1.852 -6.508 1.00 90.19 79 LEU A O 1
ATOM 576 N N . MET A 1 80 ? -5.158 -1.206 -8.224 1.00 89.25 80 MET A N 1
ATOM 577 C CA . MET A 1 80 ? -6.142 -1.577 -9.247 1.00 89.25 80 MET A CA 1
ATOM 578 C C . MET A 1 80 ? -6.456 -3.076 -9.228 1.00 89.25 80 MET A C 1
ATOM 580 O O . MET A 1 80 ? -7.602 -3.455 -9.461 1.00 89.25 80 MET A O 1
ATOM 584 N N . GLY A 1 81 ? -5.453 -3.923 -8.980 1.00 86.38 81 GLY A N 1
ATOM 585 C CA . GLY A 1 81 ? -5.644 -5.361 -8.802 1.00 86.38 81 GLY A CA 1
ATOM 586 C C . GLY A 1 81 ? -6.523 -5.667 -7.592 1.00 86.38 81 GLY A C 1
ATOM 587 O O . GLY A 1 81 ? -7.517 -6.370 -7.727 1.00 86.38 81 GLY A O 1
ATOM 588 N N . LEU A 1 82 ? -6.211 -5.072 -6.439 1.00 83.12 82 LEU A N 1
ATOM 589 C CA . LEU A 1 82 ? -6.971 -5.259 -5.201 1.00 83.12 82 LEU A CA 1
ATOM 590 C C . LEU A 1 82 ? -8.438 -4.831 -5.345 1.00 83.12 82 LEU A C 1
ATOM 592 O O . LEU A 1 82 ? -9.325 -5.590 -4.976 1.00 83.12 82 LEU A O 1
ATOM 596 N N . ILE A 1 83 ? -8.704 -3.662 -5.940 1.00 82.12 83 ILE A N 1
ATOM 597 C CA . ILE A 1 83 ? -10.072 -3.144 -6.133 1.00 82.12 83 ILE A CA 1
ATOM 598 C C . ILE A 1 83 ? -10.902 -4.048 -7.050 1.00 82.12 83 ILE A C 1
ATOM 600 O O . ILE A 1 83 ? -12.097 -4.186 -6.846 1.00 82.12 83 ILE A O 1
ATOM 604 N N . LYS A 1 84 ? -10.292 -4.682 -8.056 1.00 78.44 84 LYS A N 1
ATOM 605 C CA . LYS A 1 84 ? -11.005 -5.610 -8.953 1.00 78.44 84 LYS A CA 1
ATOM 606 C C . LYS A 1 84 ? -11.404 -6.929 -8.283 1.00 78.44 84 LYS A C 1
ATOM 608 O O . LYS A 1 84 ? -12.162 -7.689 -8.881 1.00 78.44 84 LYS A O 1
ATOM 613 N N . HIS A 1 85 ? -10.849 -7.222 -7.111 1.00 64.38 85 HIS A N 1
ATOM 61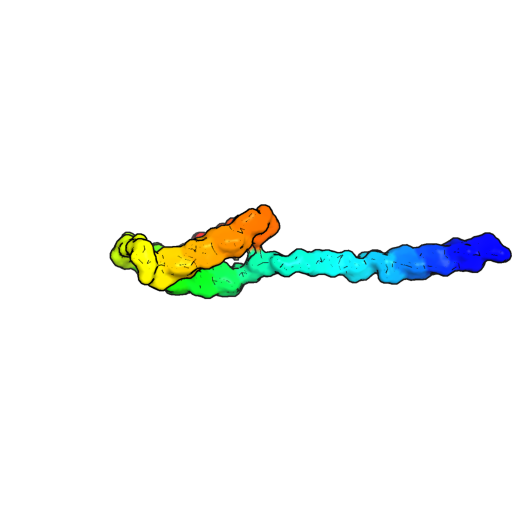4 C CA . HIS A 1 85 ? -11.103 -8.439 -6.343 1.00 64.38 85 HIS A CA 1
ATOM 615 C C . HIS A 1 85 ? -11.892 -8.186 -5.046 1.00 64.38 85 HIS A C 1
ATOM 617 O O . HIS A 1 85 ? -12.168 -9.146 -4.326 1.00 64.38 85 HIS A O 1
ATOM 623 N N . LEU A 1 86 ? -12.238 -6.925 -4.768 1.00 58.59 86 LEU A N 1
ATOM 624 C CA . LEU A 1 86 ? -13.206 -6.491 -3.756 1.00 58.59 86 LEU A CA 1
ATOM 625 C C . LEU A 1 86 ? -14.613 -6.455 -4.367 1.00 58.59 86 LEU A C 1
ATOM 627 O O . LEU A 1 86 ? -15.562 -6.798 -3.630 1.00 58.59 86 LEU A O 1
#

pLDDT: mean 82.71, std 13.01, range [52.12, 96.69]